Protein AF-A0AA38FP92-F1 (afdb_monomer_lite)

InterPro domains:
  IPR002487 Transcription factor, K-box [PF01486] (30-100)
  IPR002487 Transcription factor, K-box [PS51297] (30-135)

Sequence (146 aa):
MERTIQKYKDIHAQKMHPDGLFTDPRVQNLEYLLDEARKLRHQSDSLANSISQLMGDSLQSLSISDLQNLEMRMGKGLACVRTTKEELLFEQIENLQTRIEGIEGCTTGFQCFSQNDIQNVQKRNLEKSPQCSSSNGVAIQTALQL

Foldseek 3Di:
DVVVVVVVVVVVVVVADPVRDPCDPVNVVVVVVVVVVVVVVVVVVVVVVLVCVLVVHPCPPDDPVRNVVSVVVNVVVVVVVVVVVVVVVVVVVVVVVVVVVVVVVVVVVVVVVVVVVVVVVVVVVVVPDDDPDDDDDDDDDDDDDD

Secondary structure (DSSP, 8-state):
-HHHHHHHHHHHHHTS-TT-----HHHHHHHHHHHHHHHHHHHHHHHHHHHHHHTT-SGGGS-HHHHHHHHHHHHHHHHHHHHHHHHHHHHHHHHHHHHHHHHHHHHHHHHHHHHHHHHHHHHHHHT-------------------

Organism: Taxus chinensis (NCBI:txid29808)

pLDDT: mean 81.19, std 18.5, range [38.0, 98.62]

Radius of gyration: 51.33 Å; chains: 1; bounding box: 128×42×140 Å

Structure (mmCIF, N/CA/C/O backbone):
data_AF-A0AA38FP92-F1
#
_entry.id   AF-A0AA38FP92-F1
#
loop_
_atom_site.group_PDB
_atom_site.id
_atom_site.type_symbol
_atom_site.label_atom_id
_atom_site.label_alt_id
_atom_site.label_comp_id
_atom_site.label_asym_id
_atom_site.label_entity_id
_atom_site.label_seq_id
_atom_site.pdbx_PDB_ins_code
_atom_site.Cartn_x
_atom_site.Cartn_y
_atom_site.Cartn_z
_atom_site.occupancy
_atom_site.B_iso_or_equiv
_atom_site.auth_seq_id
_atom_site.auth_comp_id
_atom_site.auth_asym_id
_atom_site.auth_atom_id
_atom_site.pdbx_PDB_model_num
ATOM 1 N N . MET A 1 1 ? 65.285 16.250 -30.873 1.00 68.12 1 MET A N 1
ATOM 2 C CA . MET A 1 1 ? 64.074 17.092 -30.993 1.00 68.12 1 MET A CA 1
ATOM 3 C C . MET A 1 1 ? 62.941 16.330 -31.686 1.00 68.12 1 MET A C 1
ATOM 5 O O . MET A 1 1 ? 61.866 16.233 -31.112 1.00 68.12 1 MET A O 1
ATOM 9 N N . GLU A 1 2 ? 63.195 15.670 -32.822 1.00 69.81 2 GLU A N 1
ATOM 10 C CA . GLU A 1 2 ? 62.204 14.832 -33.533 1.00 69.81 2 GLU A CA 1
ATOM 11 C C . GLU A 1 2 ? 61.607 13.692 -32.694 1.00 69.81 2 GLU A C 1
ATOM 13 O O . GLU A 1 2 ? 60.397 13.509 -32.704 1.00 69.81 2 GLU A O 1
ATOM 18 N N . ARG A 1 3 ? 62.408 12.985 -31.881 1.00 77.69 3 ARG A N 1
ATOM 19 C CA . ARG A 1 3 ? 61.886 11.948 -30.964 1.00 77.69 3 ARG A CA 1
ATOM 20 C C . ARG A 1 3 ? 60.857 12.481 -29.967 1.00 77.69 3 ARG A C 1
ATOM 22 O O . ARG A 1 3 ? 59.937 11.760 -29.609 1.00 77.69 3 ARG A O 1
ATOM 29 N N . THR A 1 4 ? 61.004 13.724 -29.514 1.00 83.81 4 THR A N 1
ATOM 30 C CA . THR A 1 4 ? 60.076 14.351 -28.562 1.00 83.81 4 THR A CA 1
ATOM 31 C C . THR A 1 4 ? 58.774 14.743 -29.251 1.00 83.81 4 THR A C 1
ATOM 33 O O . THR A 1 4 ? 57.699 14.520 -28.701 1.00 83.81 4 THR A O 1
ATOM 36 N N . ILE A 1 5 ? 58.874 15.259 -30.479 1.00 84.69 5 ILE A N 1
ATOM 37 C CA . ILE A 1 5 ? 57.725 15.574 -31.337 1.00 84.69 5 ILE A CA 1
ATOM 38 C C . ILE A 1 5 ? 56.955 14.293 -31.666 1.00 84.69 5 ILE A C 1
ATOM 40 O O . ILE A 1 5 ? 55.731 14.277 -31.584 1.00 84.69 5 ILE A O 1
ATOM 44 N N . GLN A 1 6 ? 57.668 13.209 -31.967 1.00 82.12 6 GLN A N 1
ATOM 45 C CA . GLN A 1 6 ? 57.059 11.916 -32.246 1.00 82.12 6 GLN A CA 1
ATOM 46 C C . GLN A 1 6 ? 56.349 11.355 -31.013 1.00 82.12 6 GLN A C 1
ATOM 48 O O . GLN A 1 6 ? 55.182 11.002 -31.097 1.00 82.12 6 GLN A O 1
ATOM 53 N N . LYS A 1 7 ? 56.987 11.414 -29.837 1.00 79.62 7 LYS A N 1
ATOM 54 C CA . LYS A 1 7 ? 56.356 11.008 -28.572 1.00 79.62 7 LYS A CA 1
ATOM 55 C C . LYS A 1 7 ? 55.060 11.775 -28.296 1.00 79.62 7 LYS A C 1
ATOM 57 O O . LYS A 1 7 ? 54.081 11.182 -27.861 1.00 79.62 7 LYS A O 1
ATOM 62 N N . TYR A 1 8 ? 55.041 13.082 -28.564 1.00 73.81 8 TYR A N 1
ATOM 63 C CA . TYR A 1 8 ? 53.832 13.899 -28.431 1.00 73.81 8 TYR A CA 1
ATOM 64 C C . TYR A 1 8 ? 52.748 13.509 -29.444 1.00 73.81 8 TYR A C 1
ATOM 66 O O . TYR A 1 8 ? 51.580 13.435 -29.069 1.00 73.81 8 TYR A O 1
ATOM 74 N N . LYS A 1 9 ? 53.122 13.225 -30.698 1.00 78.12 9 LYS A N 1
ATOM 75 C CA . LYS A 1 9 ? 52.196 12.748 -31.738 1.00 78.12 9 LYS A CA 1
ATOM 76 C C . LYS A 1 9 ? 51.592 11.390 -31.388 1.00 78.12 9 LYS A C 1
ATOM 78 O O . LYS A 1 9 ? 50.387 11.222 -31.530 1.00 78.12 9 LYS A O 1
ATOM 83 N N . ASP A 1 10 ? 52.397 10.468 -30.873 1.00 72.88 10 ASP A N 1
ATOM 84 C CA . ASP A 1 10 ? 51.961 9.114 -30.528 1.00 72.88 10 ASP A CA 1
ATOM 85 C C . ASP A 1 10 ? 51.030 9.120 -29.300 1.00 72.88 10 ASP A C 1
ATOM 87 O O . ASP A 1 10 ? 49.995 8.459 -29.302 1.00 72.88 10 ASP A O 1
ATOM 91 N N . ILE A 1 11 ? 51.333 9.940 -28.283 1.00 67.50 11 ILE A N 1
ATOM 92 C CA . ILE A 1 11 ? 50.466 10.134 -27.103 1.00 67.50 11 ILE A CA 1
ATOM 93 C C . ILE A 1 11 ? 49.153 10.834 -27.487 1.00 67.50 11 ILE A C 1
ATOM 95 O O . ILE A 1 11 ? 48.092 10.512 -26.949 1.00 67.50 11 ILE A O 1
ATOM 99 N N . HIS A 1 12 ? 49.204 11.786 -28.422 1.00 61.91 12 HIS A N 1
ATOM 100 C CA . HIS A 1 12 ? 48.010 12.450 -28.946 1.00 61.91 12 HIS A CA 1
ATOM 101 C C . HIS A 1 12 ? 47.144 11.490 -29.774 1.00 61.91 12 HIS A C 1
ATOM 103 O O . HIS A 1 12 ? 45.923 11.497 -29.636 1.00 61.91 12 HIS A O 1
ATOM 109 N N . ALA A 1 13 ? 47.7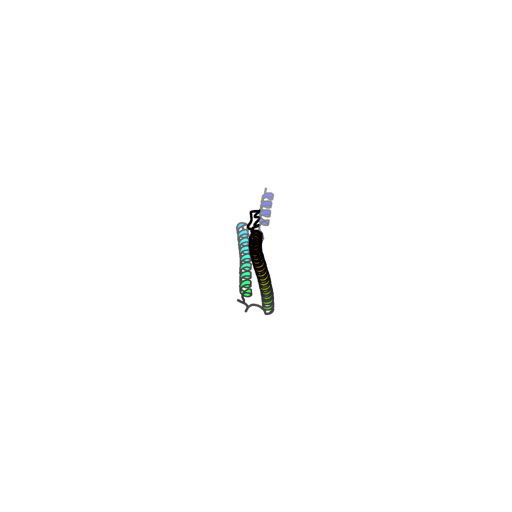61 10.631 -30.588 1.00 60.66 13 ALA A N 1
ATOM 110 C CA . ALA A 1 13 ? 47.070 9.594 -31.350 1.00 60.66 13 ALA A CA 1
ATOM 111 C C . ALA A 1 13 ? 46.449 8.521 -30.438 1.00 60.66 13 ALA A C 1
ATOM 113 O O . ALA A 1 13 ? 45.327 8.103 -30.685 1.00 60.66 13 ALA A O 1
ATOM 114 N N . GLN A 1 14 ? 47.113 8.133 -29.342 1.00 58.06 14 GLN A N 1
ATOM 115 C CA . GLN A 1 14 ? 46.562 7.184 -28.360 1.00 58.06 14 GLN A CA 1
ATOM 116 C C . GLN A 1 14 ? 45.369 7.723 -27.561 1.00 58.06 14 GLN A C 1
ATOM 118 O O . GLN A 1 14 ? 44.564 6.936 -27.072 1.00 58.06 14 GLN A O 1
ATOM 123 N N . LYS A 1 15 ? 45.227 9.048 -27.429 1.00 56.06 15 LYS A N 1
ATOM 124 C CA . LYS A 1 15 ? 44.030 9.679 -26.845 1.00 56.06 15 LYS A CA 1
ATOM 125 C C . LYS A 1 15 ? 42.836 9.732 -27.803 1.00 56.06 15 LYS A C 1
ATOM 127 O O . LYS A 1 15 ? 41.746 10.095 -27.369 1.00 56.06 15 LYS A O 1
ATOM 132 N N . MET A 1 16 ? 43.026 9.389 -29.075 1.00 49.66 16 MET A N 1
ATOM 133 C CA . MET A 1 16 ? 41.953 9.263 -30.054 1.00 49.66 16 MET A CA 1
ATOM 134 C C . MET A 1 16 ? 41.551 7.786 -30.141 1.00 49.66 16 MET A C 1
ATOM 136 O O . MET A 1 16 ? 42.324 6.942 -30.586 1.00 49.66 16 MET A O 1
ATOM 140 N N . HIS A 1 17 ? 40.331 7.465 -29.708 1.00 55.06 17 HIS A N 1
ATOM 141 C CA . HIS A 1 17 ? 39.686 6.204 -30.079 1.00 55.06 17 HIS A CA 1
ATOM 142 C C . HIS A 1 17 ? 39.564 6.113 -31.618 1.00 55.06 17 HIS A C 1
ATOM 144 O O . HIS A 1 17 ? 39.541 7.157 -32.277 1.00 55.06 17 HIS A O 1
ATOM 150 N N . PRO A 1 18 ? 39.479 4.903 -32.209 1.00 54.28 18 PRO A N 1
ATOM 151 C CA . PRO A 1 18 ? 39.590 4.690 -33.659 1.00 54.28 18 PRO A CA 1
ATOM 152 C C . PRO A 1 18 ? 38.555 5.428 -34.530 1.00 54.28 18 PRO A C 1
ATOM 154 O O . PRO A 1 18 ? 38.776 5.529 -35.730 1.00 54.28 18 PRO A O 1
ATOM 157 N N . ASP A 1 19 ? 37.506 6.016 -33.944 1.00 55.88 19 ASP A N 1
ATOM 158 C CA . ASP A 1 19 ? 36.507 6.829 -34.656 1.00 55.88 19 ASP A CA 1
ATOM 159 C C . ASP A 1 19 ? 36.722 8.354 -34.560 1.00 55.88 19 ASP A C 1
ATOM 161 O O . ASP A 1 19 ? 35.880 9.133 -35.001 1.00 55.88 19 ASP A O 1
ATOM 165 N N . GLY A 1 20 ? 37.851 8.825 -34.017 1.00 49.41 20 GLY A N 1
ATOM 166 C CA . GLY A 1 20 ? 38.298 10.216 -34.192 1.00 49.41 20 GLY A CA 1
ATOM 167 C C . GLY A 1 20 ? 37.414 11.312 -33.579 1.00 49.41 20 GLY A C 1
ATOM 168 O O . GLY A 1 20 ? 37.661 12.492 -33.829 1.00 49.41 20 GLY A O 1
ATOM 169 N N . LEU A 1 21 ? 36.418 10.972 -32.760 1.00 54.31 21 LEU A N 1
ATOM 170 C CA . LEU A 1 21 ? 35.609 11.965 -32.062 1.00 54.31 21 LEU A CA 1
ATOM 171 C C . LEU A 1 21 ? 36.177 12.207 -30.662 1.00 54.31 21 LEU A C 1
ATOM 173 O O . LEU A 1 21 ? 36.060 11.376 -29.763 1.00 54.31 21 LEU A O 1
ATOM 177 N N . PHE A 1 22 ? 36.779 13.378 -30.463 1.00 53.00 22 PHE A N 1
ATOM 178 C CA . PHE A 1 22 ? 36.916 13.950 -29.129 1.00 53.00 22 PHE A CA 1
ATOM 179 C C . PHE A 1 22 ? 35.497 14.228 -28.611 1.00 53.00 22 PHE A C 1
ATOM 181 O O . PHE A 1 22 ? 34.896 15.239 -28.973 1.00 53.00 22 PHE A O 1
ATOM 188 N N . THR A 1 23 ? 34.920 13.325 -27.815 1.00 58.00 23 THR A N 1
ATOM 189 C CA . THR A 1 23 ? 33.683 13.632 -27.089 1.00 58.00 23 THR A CA 1
ATOM 190 C C . THR A 1 23 ? 34.027 14.665 -26.029 1.00 58.00 23 THR A C 1
ATOM 192 O O . THR A 1 23 ? 34.668 14.349 -25.026 1.00 58.00 23 THR A O 1
ATOM 195 N N . ASP A 1 24 ? 33.652 15.920 -26.290 1.00 63.72 24 ASP A N 1
ATOM 196 C CA . ASP A 1 24 ? 33.739 17.010 -25.320 1.00 63.72 24 ASP A CA 1
ATOM 197 C C . ASP A 1 24 ? 33.156 16.513 -23.981 1.00 63.72 24 ASP A C 1
ATOM 199 O O . ASP A 1 24 ? 32.008 16.054 -23.958 1.00 63.72 24 ASP A O 1
ATOM 203 N N . PRO A 1 25 ? 33.903 16.588 -22.863 1.00 69.94 25 PRO A N 1
ATOM 204 C CA . PRO A 1 25 ? 33.409 16.209 -21.540 1.00 69.94 25 PRO A CA 1
ATOM 205 C C . PRO A 1 25 ? 32.042 16.821 -21.193 1.00 69.94 25 PRO A C 1
ATOM 207 O O . PRO A 1 25 ? 31.275 16.235 -20.429 1.00 69.94 25 PRO A O 1
ATOM 210 N N . ARG A 1 26 ? 31.705 17.986 -21.767 1.00 71.00 26 ARG A N 1
ATOM 211 C CA . ARG A 1 26 ? 30.389 18.626 -21.624 1.00 71.00 26 ARG A CA 1
ATOM 212 C C . ARG A 1 26 ? 29.278 17.867 -22.350 1.00 71.00 26 ARG A C 1
ATOM 214 O O . ARG A 1 26 ? 28.183 17.768 -21.808 1.00 71.00 26 ARG A O 1
ATOM 221 N N . VAL A 1 27 ? 29.552 17.331 -23.540 1.00 73.12 27 VAL A N 1
ATOM 222 C CA . VAL A 1 27 ? 28.606 16.511 -24.317 1.00 73.12 27 VAL A CA 1
ATOM 223 C C . VAL A 1 27 ? 28.382 15.176 -23.617 1.00 73.12 27 VAL A C 1
ATOM 225 O O . VAL A 1 27 ? 27.239 14.778 -23.435 1.00 73.12 27 VAL A O 1
ATOM 228 N N . GLN A 1 28 ? 29.444 14.546 -23.113 1.00 76.50 28 GLN A N 1
ATOM 229 C CA . GLN A 1 28 ? 29.325 13.284 -22.379 1.00 76.50 28 GLN A CA 1
ATOM 230 C C . GLN A 1 28 ? 28.555 13.444 -21.054 1.00 76.50 28 GLN A C 1
ATOM 232 O O . GLN A 1 28 ? 27.754 12.586 -20.688 1.00 76.50 28 GLN A O 1
ATOM 237 N N . ASN A 1 29 ? 28.736 14.572 -20.355 1.00 85.38 29 ASN A N 1
ATOM 238 C CA . ASN A 1 29 ? 27.935 14.917 -19.176 1.00 85.38 29 ASN A CA 1
ATOM 239 C C . ASN A 1 29 ? 26.462 15.174 -19.549 1.00 85.38 29 ASN A C 1
ATOM 241 O O . ASN A 1 29 ? 25.558 14.673 -18.888 1.00 85.38 29 ASN A O 1
ATOM 245 N N . LEU A 1 30 ? 26.207 15.893 -20.645 1.00 90.81 30 LEU A N 1
ATOM 246 C CA . LEU A 1 30 ? 24.846 16.120 -21.130 1.00 90.81 30 LEU A CA 1
ATOM 247 C C . LEU A 1 30 ? 24.139 14.804 -21.494 1.00 90.81 30 LEU A C 1
ATOM 249 O O . LEU A 1 30 ? 22.999 14.601 -21.087 1.00 90.81 30 LEU A O 1
ATOM 253 N N . GLU A 1 31 ? 24.807 13.898 -22.208 1.00 91.38 31 GLU A N 1
ATOM 254 C CA . GLU A 1 31 ? 24.273 12.572 -22.544 1.00 91.38 31 GLU A CA 1
ATOM 255 C C . GLU A 1 31 ? 23.972 11.740 -21.296 1.00 91.38 31 GLU A C 1
ATOM 257 O O . GLU A 1 31 ? 22.900 11.141 -21.203 1.00 91.38 31 GLU A O 1
ATOM 262 N N . TYR A 1 32 ? 24.873 11.758 -20.310 1.00 93.06 32 TYR A N 1
ATOM 263 C CA . TYR A 1 32 ? 24.655 11.104 -19.022 1.00 93.06 32 TYR A CA 1
ATOM 264 C C . TYR A 1 32 ? 23.420 11.658 -18.297 1.00 93.06 32 TYR A C 1
ATOM 266 O O . TYR A 1 32 ? 22.568 10.891 -17.851 1.00 93.06 32 TYR A O 1
ATOM 274 N N . LEU A 1 33 ? 23.284 12.984 -18.213 1.00 95.38 33 LEU A N 1
ATOM 275 C CA . LEU A 1 33 ? 22.134 13.623 -17.567 1.00 95.38 33 LEU A CA 1
ATOM 276 C C . LEU A 1 33 ? 20.821 13.330 -18.302 1.00 95.38 3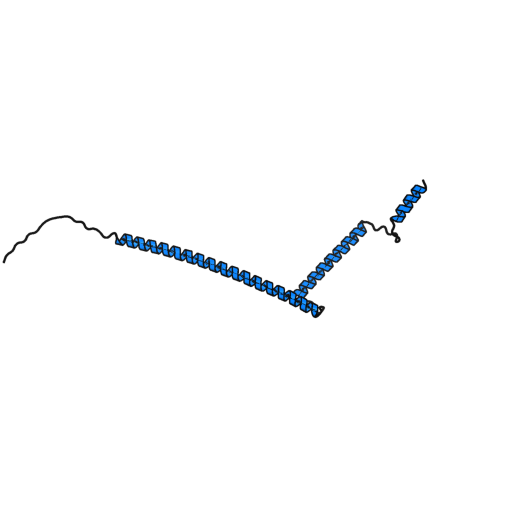3 LEU A C 1
ATOM 278 O O . LEU A 1 33 ? 19.787 13.151 -17.661 1.00 95.38 33 LEU A O 1
ATOM 282 N N . LEU A 1 34 ? 20.849 13.260 -19.635 1.00 96.88 34 LEU A N 1
ATOM 283 C CA . LEU A 1 34 ? 19.683 12.883 -20.434 1.00 96.88 34 LEU A CA 1
ATOM 284 C C . LEU A 1 34 ? 19.285 11.422 -20.212 1.00 96.88 34 LEU A C 1
ATOM 286 O O . LEU A 1 34 ? 18.092 11.125 -20.122 1.00 96.88 34 LEU A O 1
ATOM 290 N N . ASP A 1 35 ? 20.254 10.513 -20.113 1.00 96.50 35 ASP A N 1
ATOM 291 C CA . ASP A 1 35 ? 19.985 9.112 -19.795 1.00 96.50 35 ASP A CA 1
ATOM 292 C C . ASP A 1 35 ? 19.408 8.956 -18.383 1.00 96.50 35 ASP A C 1
ATOM 294 O O . ASP A 1 35 ? 18.417 8.254 -18.186 1.00 96.50 35 ASP A O 1
ATOM 298 N N . GLU A 1 36 ? 19.955 9.686 -17.413 1.00 97.25 36 GLU A N 1
ATOM 299 C CA . GLU A 1 36 ? 19.440 9.694 -16.047 1.00 97.25 36 GLU A CA 1
ATOM 300 C C . GLU A 1 36 ? 18.011 10.249 -15.980 1.00 97.25 36 GLU A C 1
ATOM 302 O O . GLU A 1 36 ? 17.123 9.639 -15.379 1.00 97.25 36 GLU A O 1
ATOM 307 N N . ALA A 1 37 ? 17.736 11.345 -16.691 1.00 97.12 37 ALA A N 1
ATOM 308 C CA . ALA A 1 37 ? 16.384 11.880 -16.820 1.00 97.12 37 ALA A CA 1
ATOM 309 C C . ALA A 1 37 ? 15.423 10.864 -17.464 1.00 97.12 37 ALA A C 1
ATOM 311 O O . ALA A 1 37 ? 14.275 10.733 -17.030 1.00 97.12 37 ALA A O 1
ATOM 312 N N . ARG A 1 38 ? 15.885 10.105 -18.468 1.00 97.94 38 ARG A N 1
ATOM 313 C CA . ARG A 1 38 ? 15.093 9.051 -19.116 1.00 97.94 38 ARG A CA 1
ATOM 314 C C . ARG A 1 38 ? 14.782 7.906 -18.151 1.00 97.94 38 ARG A C 1
ATOM 316 O O . ARG A 1 38 ? 13.639 7.452 -18.112 1.00 97.94 38 ARG A O 1
ATOM 323 N N . LYS A 1 39 ? 15.751 7.467 -17.342 1.00 98.12 39 LYS A N 1
ATOM 324 C CA . LYS A 1 39 ? 15.535 6.436 -16.309 1.00 98.12 39 LYS A CA 1
ATOM 325 C C . LYS A 1 39 ? 14.491 6.875 -15.292 1.00 98.12 39 LYS A C 1
ATOM 327 O O . LYS A 1 39 ? 13.538 6.135 -15.047 1.00 98.12 39 LYS A O 1
ATOM 332 N N . LEU A 1 40 ? 14.629 8.088 -14.757 1.00 98.19 40 LEU A N 1
ATOM 333 C CA . LEU A 1 40 ? 13.658 8.655 -13.819 1.00 98.19 40 LEU A CA 1
ATOM 334 C C . LEU A 1 40 ? 12.267 8.754 -14.453 1.00 98.19 40 LEU A C 1
ATOM 336 O O . LEU A 1 40 ? 11.266 8.434 -13.810 1.00 98.19 40 LEU A O 1
ATOM 340 N N . ARG A 1 41 ? 12.190 9.132 -15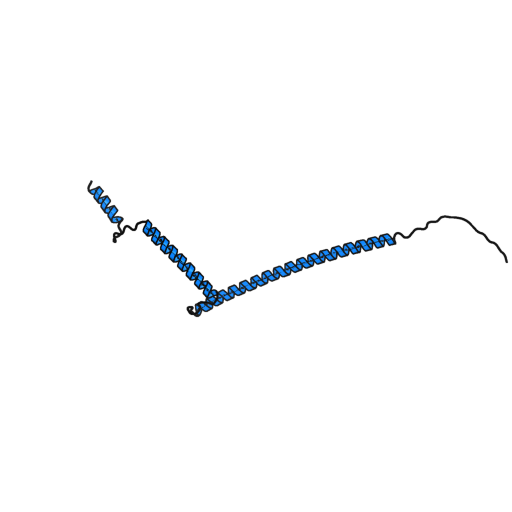.735 1.00 98.19 41 ARG A N 1
ATOM 341 C CA . ARG A 1 41 ? 10.914 9.185 -16.450 1.00 98.19 41 ARG A CA 1
ATOM 342 C C . ARG A 1 41 ? 10.270 7.808 -16.582 1.00 98.19 41 ARG A C 1
ATOM 344 O O . ARG A 1 41 ? 9.091 7.671 -16.273 1.00 98.19 41 ARG A O 1
ATOM 351 N N . HIS A 1 42 ? 11.035 6.787 -16.955 1.00 98.12 42 HIS A N 1
ATOM 352 C CA . HIS A 1 42 ? 10.525 5.418 -17.017 1.00 98.12 42 HIS A CA 1
ATOM 353 C C . HIS A 1 42 ? 10.041 4.907 -15.656 1.00 98.12 42 HIS A C 1
ATOM 355 O O . HIS A 1 42 ? 8.997 4.260 -15.589 1.00 98.12 42 HIS A O 1
ATOM 361 N N . GLN A 1 43 ? 10.748 5.224 -14.568 1.00 98.25 43 GLN A N 1
ATOM 362 C CA . GLN A 1 43 ? 10.299 4.887 -13.213 1.00 98.25 43 GLN A CA 1
ATOM 363 C C . GLN A 1 43 ? 8.983 5.589 -12.860 1.00 98.25 43 GLN A C 1
ATOM 365 O O . GLN A 1 43 ? 8.075 4.954 -12.326 1.00 98.25 43 GLN A O 1
ATOM 370 N N . SER A 1 44 ? 8.861 6.875 -13.203 1.00 98.00 44 SER A N 1
ATOM 371 C CA . SER A 1 44 ? 7.636 7.657 -13.012 1.00 98.00 44 SER A CA 1
ATOM 372 C C . SER A 1 44 ? 6.454 7.045 -13.764 1.00 98.00 44 SER A C 1
ATOM 374 O O . SER A 1 44 ? 5.392 6.832 -13.179 1.00 98.00 44 SER A O 1
ATOM 376 N N . ASP A 1 45 ? 6.639 6.730 -15.045 1.00 97.88 45 ASP A N 1
ATOM 377 C CA . ASP A 1 45 ? 5.585 6.155 -15.881 1.00 97.88 45 ASP A CA 1
ATOM 378 C C . ASP A 1 45 ? 5.204 4.746 -15.385 1.00 97.88 45 ASP A C 1
ATOM 380 O O . ASP A 1 45 ? 4.024 4.407 -15.297 1.00 97.88 45 ASP A O 1
ATOM 384 N N . SER A 1 46 ? 6.186 3.941 -14.964 1.00 96.38 46 SER A N 1
ATOM 385 C CA . SER A 1 46 ? 5.938 2.628 -14.357 1.00 96.38 46 SER A CA 1
ATOM 386 C C . SER A 1 46 ? 5.139 2.730 -13.057 1.00 96.38 46 SER A C 1
ATOM 388 O O . SER A 1 46 ? 4.256 1.904 -12.817 1.00 96.38 46 SER A O 1
ATOM 390 N N . LEU A 1 47 ? 5.440 3.717 -12.208 1.00 96.94 47 LEU A N 1
ATOM 391 C CA . LEU A 1 47 ? 4.714 3.928 -10.959 1.00 96.94 47 LEU A CA 1
ATOM 392 C C . LEU A 1 47 ? 3.277 4.385 -11.230 1.00 96.94 47 LEU A C 1
ATOM 394 O O . LEU A 1 47 ? 2.349 3.833 -10.641 1.00 96.94 47 LEU A O 1
ATOM 398 N N . ALA A 1 48 ? 3.084 5.331 -12.151 1.00 96.75 48 ALA A N 1
ATOM 399 C CA . ALA A 1 48 ? 1.758 5.794 -12.557 1.00 96.75 48 ALA A CA 1
ATOM 400 C C . ALA A 1 48 ? 0.900 4.641 -13.102 1.00 96.75 48 ALA A C 1
ATOM 402 O O . ALA A 1 48 ? -0.235 4.457 -12.662 1.00 96.75 48 ALA A O 1
ATOM 403 N N . ASN A 1 49 ? 1.473 3.799 -13.967 1.00 95.56 49 ASN A N 1
ATOM 404 C CA . ASN A 1 49 ? 0.798 2.606 -14.478 1.00 95.56 49 ASN A CA 1
ATOM 405 C C . ASN A 1 49 ? 0.424 1.632 -13.354 1.00 95.56 49 ASN A C 1
ATOM 407 O O . ASN A 1 49 ? -0.692 1.114 -13.337 1.00 95.56 49 ASN A O 1
ATOM 411 N N . SER A 1 50 ? 1.321 1.412 -12.385 1.00 94.88 50 SER A N 1
ATOM 412 C CA . SER A 1 50 ? 1.012 0.564 -11.231 1.00 94.88 50 SER A CA 1
ATOM 413 C C . SER A 1 50 ? -0.124 1.138 -10.384 1.00 94.88 50 SER A C 1
ATOM 415 O O . SER A 1 50 ? -0.907 0.357 -9.850 1.00 94.88 50 SER A O 1
ATOM 417 N N . ILE A 1 51 ? -0.213 2.462 -10.227 1.00 95.50 51 ILE A N 1
ATOM 418 C CA . ILE A 1 51 ? -1.304 3.106 -9.484 1.00 95.50 51 ILE A CA 1
ATOM 419 C C . ILE A 1 51 ? -2.628 2.900 -10.222 1.00 95.50 51 ILE A C 1
ATOM 421 O O . ILE A 1 51 ? -3.580 2.436 -9.605 1.00 95.50 51 ILE A O 1
ATOM 425 N N . SER A 1 52 ? -2.681 3.154 -11.533 1.00 96.19 52 SER A N 1
ATOM 426 C CA . SER A 1 52 ? -3.875 2.890 -12.351 1.00 96.19 52 SER A CA 1
ATOM 427 C C . SER A 1 52 ? -4.335 1.437 -12.245 1.00 96.19 52 SER A C 1
ATOM 429 O O . SER A 1 52 ? -5.505 1.185 -11.977 1.00 96.19 52 SER A O 1
ATOM 431 N N . GLN A 1 53 ? -3.412 0.478 -12.344 1.00 96.06 53 GLN A N 1
ATOM 432 C CA . GLN A 1 53 ? -3.738 -0.942 -12.186 1.00 96.06 53 GLN A CA 1
ATOM 433 C C . GLN A 1 53 ? -4.267 -1.263 -10.784 1.00 96.06 53 GLN A C 1
ATOM 435 O O . GLN A 1 53 ? -5.273 -1.955 -10.658 1.00 96.06 53 GLN A O 1
ATOM 440 N N . LEU A 1 54 ? -3.652 -0.726 -9.723 1.00 95.31 54 LEU A N 1
ATOM 441 C CA . LEU A 1 54 ? -4.154 -0.877 -8.348 1.00 95.31 54 LEU A CA 1
ATOM 442 C C . LEU A 1 54 ? -5.530 -0.224 -8.136 1.00 95.31 54 LEU A C 1
ATOM 444 O O . LEU A 1 54 ? -6.254 -0.630 -7.231 1.00 95.31 54 LEU A O 1
ATOM 448 N N . MET A 1 55 ? -5.897 0.768 -8.950 1.00 95.38 55 MET A N 1
ATOM 449 C CA . MET A 1 55 ? -7.238 1.365 -8.967 1.00 95.38 55 MET A CA 1
ATOM 450 C C . 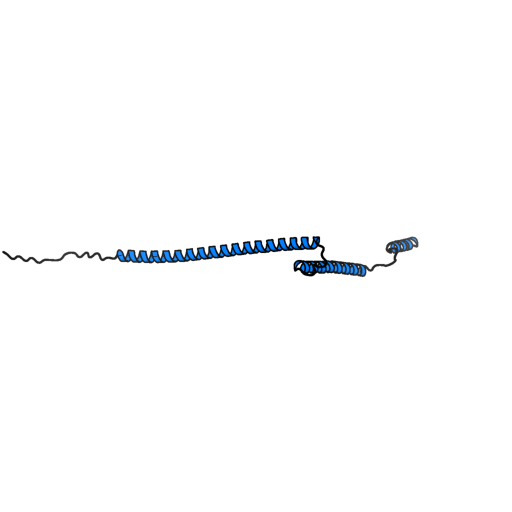MET A 1 55 ? -8.238 0.581 -9.832 1.00 95.38 55 MET A C 1
ATOM 452 O O . MET A 1 55 ? -9.427 0.885 -9.802 1.00 95.38 55 MET A O 1
ATOM 456 N N . GLY A 1 56 ? -7.787 -0.450 -10.551 1.00 94.50 56 GLY A N 1
ATOM 457 C CA . GLY A 1 56 ? -8.621 -1.274 -11.426 1.00 94.50 56 GLY A CA 1
ATOM 458 C C . GLY A 1 56 ? -8.683 -0.807 -12.883 1.00 94.50 56 GLY A C 1
ATOM 459 O O . GLY A 1 56 ? -9.461 -1.356 -13.662 1.00 94.50 56 GLY A O 1
ATOM 460 N N . ASP A 1 57 ? -7.857 0.163 -13.274 1.00 94.81 57 ASP A N 1
ATOM 461 C CA . ASP A 1 57 ? -7.777 0.676 -14.642 1.00 94.81 57 ASP A CA 1
ATOM 462 C C . ASP A 1 57 ? -6.704 -0.053 -15.469 1.00 94.81 57 ASP A C 1
ATOM 464 O O . ASP A 1 57 ? -5.769 -0.655 -14.939 1.00 94.81 57 ASP A O 1
ATOM 468 N N . SER A 1 58 ? -6.802 0.030 -16.802 1.00 92.56 58 SER A N 1
ATOM 469 C CA . SER A 1 58 ? -5.780 -0.471 -17.744 1.00 92.56 58 SER A CA 1
ATOM 470 C C . SER A 1 58 ? -5.374 -1.944 -17.542 1.00 92.56 58 SER A C 1
ATOM 472 O O . SER A 1 58 ? -4.231 -2.329 -17.778 1.00 92.56 58 SER A O 1
ATOM 474 N N . LEU A 1 59 ? -6.321 -2.791 -17.128 1.00 94.81 59 LEU A N 1
ATOM 475 C CA . LEU A 1 59 ? -6.075 -4.207 -16.818 1.00 94.81 59 LEU A CA 1
ATOM 476 C C . LEU A 1 59 ? -6.004 -5.117 -18.053 1.00 94.81 59 LEU A C 1
ATOM 478 O O . LEU A 1 59 ? -5.511 -6.237 -17.969 1.00 94.81 59 LEU A O 1
ATOM 482 N N . GLN A 1 60 ? -6.488 -4.647 -19.206 1.00 94.56 60 GLN A N 1
ATOM 483 C CA . GLN A 1 60 ? -6.633 -5.455 -20.425 1.00 94.56 60 GLN A CA 1
ATOM 484 C C . GLN A 1 60 ? -5.302 -5.988 -20.976 1.00 94.56 60 GLN A C 1
ATOM 486 O O . GLN A 1 60 ? -5.292 -7.000 -21.669 1.00 94.56 60 GLN A O 1
ATOM 491 N N . SER A 1 61 ? -4.187 -5.313 -20.688 1.00 92.38 61 SER A N 1
ATOM 492 C CA . SER A 1 61 ? -2.851 -5.708 -21.148 1.00 92.38 61 SER A CA 1
ATOM 493 C C . SER A 1 61 ? -2.127 -6.671 -20.201 1.00 92.38 61 SER A C 1
ATOM 495 O O . SER A 1 61 ? -1.003 -7.067 -20.499 1.00 92.38 61 SER A O 1
ATOM 497 N N . LEU A 1 62 ? -2.715 -7.003 -19.047 1.00 94.81 62 LEU A N 1
ATOM 498 C CA . LEU A 1 62 ? -2.101 -7.875 -18.046 1.00 94.81 62 LEU A CA 1
ATOM 499 C C . LEU A 1 62 ? -2.413 -9.349 -18.319 1.00 94.81 62 LEU A C 1
ATOM 501 O O . LEU A 1 62 ? -3.508 -9.702 -18.759 1.00 94.81 62 LEU A O 1
ATOM 505 N N . SER A 1 63 ? -1.453 -10.226 -18.022 1.00 97.12 63 SER A N 1
ATOM 506 C CA . SER A 1 63 ? -1.695 -11.669 -18.052 1.00 97.12 63 SER A CA 1
ATOM 507 C C . SER A 1 63 ? -2.540 -12.113 -16.852 1.00 97.12 63 SER A C 1
ATOM 509 O O . SER A 1 63 ? -2.649 -11.407 -15.849 1.00 97.12 63 SER A O 1
ATOM 511 N N . ILE A 1 64 ? -3.105 -13.322 -16.912 1.00 96.88 64 ILE A N 1
ATOM 512 C CA . ILE A 1 64 ? -3.873 -13.901 -15.794 1.00 96.88 64 ILE A CA 1
ATOM 513 C C . ILE A 1 64 ? -3.020 -13.966 -14.517 1.00 96.88 64 ILE A C 1
ATOM 515 O O . ILE A 1 64 ? -3.500 -13.630 -13.438 1.00 96.88 64 ILE A O 1
ATOM 519 N N . SER A 1 65 ? -1.747 -14.343 -14.638 1.00 97.62 65 SER A N 1
ATOM 520 C CA . SER A 1 65 ? -0.816 -14.403 -13.508 1.00 97.62 65 SER A CA 1
ATOM 521 C C . SER A 1 65 ? -0.572 -13.023 -12.893 1.00 97.62 65 SER A C 1
ATOM 523 O O . SER A 1 65 ? -0.518 -12.884 -11.671 1.00 97.62 65 SER A O 1
ATOM 525 N N . ASP A 1 66 ? -0.452 -11.986 -13.723 1.00 96.19 66 ASP A N 1
ATOM 526 C CA . ASP A 1 66 ? -0.261 -10.613 -13.246 1.00 96.19 66 ASP A CA 1
ATOM 527 C C . ASP A 1 66 ? -1.516 -10.085 -12.546 1.00 96.19 66 ASP A C 1
ATOM 529 O O . ASP A 1 66 ? -1.410 -9.447 -11.499 1.00 96.19 66 ASP A O 1
ATOM 533 N N . LEU A 1 67 ? -2.703 -10.414 -13.067 1.00 97.25 67 LEU A N 1
ATOM 534 C CA . LEU A 1 67 ? -3.983 -10.087 -12.436 1.00 97.25 67 LEU A CA 1
ATOM 535 C C . LEU A 1 67 ? -4.140 -10.772 -11.073 1.00 97.25 67 LEU A C 1
ATOM 537 O O . LEU A 1 67 ? -4.523 -10.115 -10.110 1.00 97.25 67 LEU A O 1
ATOM 541 N N . GLN A 1 68 ? -3.776 -12.051 -10.956 1.00 97.69 68 GLN A N 1
ATOM 542 C CA . GLN A 1 68 ? -3.792 -12.766 -9.673 1.00 97.69 68 GLN A CA 1
ATOM 543 C C . GLN A 1 68 ? -2.825 -12.146 -8.657 1.00 97.69 68 GLN A C 1
ATOM 545 O O . GLN A 1 68 ? -3.155 -11.987 -7.480 1.00 97.69 68 GLN A O 1
ATOM 550 N N . ASN A 1 69 ? -1.629 -11.753 -9.101 1.00 96.75 69 ASN A N 1
ATOM 551 C CA . ASN A 1 69 ? -0.671 -11.058 -8.244 1.00 96.75 69 ASN A CA 1
ATOM 552 C C . ASN A 1 69 ? -1.193 -9.686 -7.795 1.00 96.75 69 ASN A C 1
ATOM 554 O O . ASN A 1 69 ? -1.014 -9.309 -6.632 1.00 96.75 69 ASN A O 1
ATOM 558 N N . LEU A 1 70 ? -1.836 -8.943 -8.697 1.00 97.00 70 LEU A N 1
ATOM 559 C CA . LEU A 1 70 ? -2.459 -7.657 -8.401 1.00 97.00 70 LEU A CA 1
ATOM 560 C C . LEU A 1 70 ? -3.593 -7.811 -7.379 1.00 97.00 70 LEU A C 1
ATOM 562 O O . LEU A 1 70 ? -3.592 -7.114 -6.363 1.00 97.00 70 LEU A O 1
ATOM 566 N N . GLU A 1 71 ? -4.488 -8.775 -7.590 1.00 97.06 71 GLU A N 1
ATOM 567 C CA . GLU A 1 71 ? -5.579 -9.110 -6.673 1.00 97.06 71 GLU A CA 1
ATOM 568 C C . GLU A 1 71 ? -5.047 -9.499 -5.289 1.00 97.06 71 GLU A C 1
ATOM 570 O O . GLU A 1 71 ? -5.500 -8.964 -4.278 1.00 97.06 71 GLU A O 1
ATOM 575 N N . MET A 1 72 ? -4.019 -10.352 -5.219 1.00 97.88 72 MET A N 1
ATOM 576 C CA . MET A 1 72 ? -3.389 -10.725 -3.950 1.00 97.88 72 MET A CA 1
ATOM 577 C C . MET A 1 72 ? -2.818 -9.503 -3.215 1.00 97.88 72 MET A C 1
ATOM 579 O O . MET A 1 72 ? -2.963 -9.388 -1.994 1.00 97.88 72 MET A O 1
ATOM 583 N N . ARG A 1 73 ? -2.148 -8.589 -3.930 1.00 96.50 73 ARG A N 1
ATOM 584 C CA . ARG A 1 73 ? -1.590 -7.361 -3.340 1.00 96.50 73 ARG A CA 1
ATOM 585 C C . ARG A 1 73 ? -2.696 -6.452 -2.807 1.00 96.50 73 ARG A C 1
ATOM 587 O O . ARG A 1 73 ? -2.593 -5.993 -1.669 1.00 96.50 73 ARG A O 1
ATOM 594 N N . MET A 1 74 ? -3.752 -6.234 -3.589 1.00 97.00 74 MET A N 1
ATOM 595 C CA . MET A 1 74 ? -4.907 -5.432 -3.173 1.00 97.00 74 MET A CA 1
ATOM 596 C C . MET A 1 74 ? -5.641 -6.063 -1.991 1.00 97.00 74 MET A C 1
ATOM 598 O O . MET A 1 74 ? -5.946 -5.368 -1.026 1.00 97.00 74 MET A O 1
ATOM 602 N N . GLY A 1 75 ? -5.865 -7.377 -2.019 1.00 97.38 75 GLY A N 1
ATOM 603 C CA . GLY A 1 75 ? -6.511 -8.115 -0.936 1.00 97.38 75 GLY A CA 1
ATOM 604 C C . GLY A 1 75 ? -5.744 -8.004 0.381 1.00 97.38 75 GLY A C 1
ATOM 605 O O . GLY A 1 75 ? -6.340 -7.703 1.415 1.00 97.38 75 GLY A O 1
ATOM 606 N N . LYS A 1 76 ? -4.412 -8.151 0.347 1.00 97.44 76 LYS A N 1
ATOM 607 C CA . LYS A 1 76 ? -3.552 -7.943 1.527 1.00 97.44 76 LYS A CA 1
ATOM 608 C C . LYS A 1 76 ? -3.607 -6.502 2.037 1.00 97.44 76 LYS A C 1
ATOM 610 O O . LYS A 1 76 ? -3.738 -6.292 3.240 1.00 97.44 76 LYS A O 1
ATOM 615 N N . GLY A 1 77 ? -3.532 -5.519 1.137 1.00 96.81 77 GLY A N 1
ATOM 616 C CA . GLY A 1 77 ? -3.639 -4.103 1.501 1.00 96.81 77 GLY A CA 1
ATOM 617 C C . GLY A 1 77 ? -4.985 -3.772 2.146 1.00 96.81 77 GLY A C 1
ATOM 618 O O . GLY A 1 77 ? -5.029 -3.135 3.195 1.00 96.81 77 GLY A O 1
ATOM 619 N N . LEU A 1 78 ? -6.080 -4.273 1.573 1.00 97.81 78 LEU A N 1
ATOM 620 C CA . LEU A 1 78 ? -7.431 -4.089 2.096 1.00 97.81 78 LEU A CA 1
ATOM 621 C C . LEU A 1 78 ? -7.607 -4.732 3.474 1.00 97.81 78 LEU A C 1
ATOM 623 O O . LEU A 1 78 ? -8.2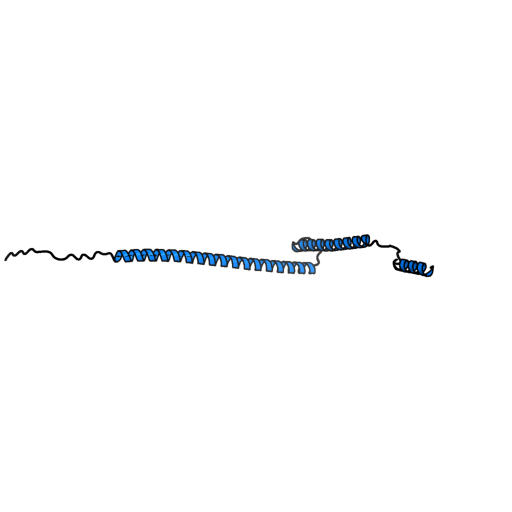02 -4.114 4.355 1.00 97.81 78 LEU A O 1
ATOM 627 N N . ALA A 1 79 ? -7.096 -5.951 3.664 1.00 98.50 79 ALA A N 1
ATOM 628 C CA . ALA A 1 79 ? -7.128 -6.625 4.958 1.00 98.50 79 ALA A CA 1
ATOM 629 C C . ALA A 1 79 ? -6.389 -5.802 6.023 1.00 98.50 79 ALA A C 1
ATOM 631 O O . ALA A 1 79 ? -6.962 -5.526 7.070 1.00 98.50 79 ALA A O 1
ATOM 632 N N . CYS A 1 80 ? -5.182 -5.320 5.710 1.00 98.31 80 CYS A N 1
ATOM 633 C CA . CYS A 1 80 ? -4.406 -4.455 6.600 1.00 98.31 80 CYS A CA 1
ATOM 634 C C . CYS A 1 80 ? -5.174 -3.175 6.976 1.00 98.31 80 CYS A C 1
ATOM 636 O O . CYS A 1 80 ? -5.337 -2.880 8.155 1.00 98.31 80 CYS A O 1
ATOM 638 N N . VAL A 1 81 ? -5.739 -2.461 5.991 1.00 98.44 81 VAL A N 1
ATOM 639 C CA . VAL A 1 81 ? -6.540 -1.245 6.238 1.00 98.44 81 VAL A CA 1
ATOM 640 C C . VAL A 1 81 ? -7.742 -1.528 7.141 1.00 98.44 81 VAL A C 1
ATOM 642 O O . VAL A 1 81 ? -8.051 -0.722 8.019 1.00 98.44 81 VAL A O 1
ATOM 645 N N . ARG A 1 82 ? -8.430 -2.659 6.941 1.00 98.56 82 ARG A N 1
ATOM 646 C CA . ARG A 1 82 ? -9.553 -3.061 7.799 1.00 98.56 82 ARG A CA 1
ATOM 647 C C . ARG A 1 82 ? -9.093 -3.317 9.227 1.00 98.56 82 ARG A C 1
ATOM 649 O O . ARG A 1 82 ? -9.677 -2.733 10.130 1.00 98.56 82 ARG A O 1
ATOM 656 N N . THR A 1 83 ? -8.032 -4.098 9.409 1.00 98.62 83 THR A N 1
ATOM 657 C CA . THR A 1 83 ? -7.470 -4.390 10.732 1.00 98.62 83 THR A CA 1
ATOM 658 C C . THR A 1 83 ? -7.050 -3.112 11.455 1.00 98.62 83 THR A C 1
ATOM 660 O O . THR A 1 83 ? -7.500 -2.880 12.569 1.00 98.62 83 THR A O 1
ATOM 663 N N . THR A 1 84 ? -6.302 -2.215 10.806 1.00 98.56 84 THR A N 1
ATOM 664 C CA . THR A 1 84 ? -5.908 -0.935 11.421 1.00 98.56 84 THR A CA 1
ATOM 665 C C . THR A 1 84 ? -7.118 -0.070 11.775 1.00 98.56 84 THR A C 1
ATOM 667 O O . THR A 1 84 ? -7.146 0.571 12.822 1.00 98.56 84 THR A O 1
ATOM 670 N N . LYS A 1 85 ? -8.150 -0.043 10.921 1.00 98.62 85 LYS A N 1
ATOM 671 C CA . LYS A 1 85 ? -9.390 0.676 11.230 1.00 98.62 85 LYS A CA 1
ATOM 672 C C . LYS A 1 85 ? -10.089 0.080 12.453 1.00 98.62 85 LYS A C 1
ATOM 674 O O . LYS A 1 85 ? -10.590 0.837 13.277 1.00 98.62 85 LYS A O 1
ATOM 679 N N . GLU A 1 86 ? -10.165 -1.243 12.544 1.00 98.56 86 GLU A N 1
ATOM 680 C CA . GLU A 1 86 ? -10.761 -1.940 13.685 1.00 98.56 86 GLU A CA 1
ATOM 681 C C . GLU A 1 86 ? -9.994 -1.628 14.973 1.00 98.56 86 GLU A C 1
ATOM 683 O O . GLU A 1 86 ? -10.610 -1.186 15.938 1.00 98.56 86 GLU A O 1
ATOM 688 N N . GLU A 1 87 ? -8.665 -1.744 14.961 1.00 98.50 87 GLU A N 1
ATOM 689 C CA . GLU A 1 87 ? -7.792 -1.406 16.094 1.00 98.50 87 GLU A CA 1
ATOM 690 C C . GLU A 1 87 ? -8.015 0.034 16.587 1.00 98.50 87 GLU A C 1
ATOM 692 O O . GLU A 1 87 ? -8.270 0.249 17.771 1.00 98.50 87 GLU A O 1
ATOM 697 N N . LEU A 1 88 ? -8.023 1.016 15.677 1.00 98.31 88 LEU A N 1
ATOM 698 C CA . LEU A 1 88 ? -8.259 2.425 16.022 1.00 98.31 88 LEU A CA 1
ATOM 699 C C . LEU A 1 88 ? -9.665 2.688 16.573 1.00 98.31 88 LEU A C 1
ATOM 701 O O . LEU A 1 88 ? -9.858 3.596 17.384 1.00 98.31 88 LEU A O 1
ATOM 705 N N . LEU A 1 89 ? -10.670 1.949 16.101 1.00 98.44 89 LEU A N 1
ATOM 706 C CA . LEU A 1 89 ? -12.030 2.064 16.624 1.00 98.44 89 LEU A CA 1
ATOM 707 C C . LEU A 1 89 ? -12.130 1.463 18.026 1.00 98.44 89 LEU A C 1
ATOM 709 O O . LEU A 1 89 ? -12.781 2.061 18.880 1.00 98.44 89 LEU A O 1
ATOM 713 N N . PHE A 1 90 ? -11.474 0.328 18.276 1.00 98.50 90 PHE A N 1
ATOM 714 C CA . PHE A 1 90 ? -11.417 -0.264 19.611 1.00 98.50 90 PHE A CA 1
ATOM 715 C C . PHE A 1 90 ? -10.738 0.673 20.612 1.00 98.50 90 PHE A C 1
ATOM 717 O O . PHE A 1 90 ? -11.311 0.923 21.671 1.00 98.50 90 PHE A O 1
ATOM 724 N N . GLU A 1 91 ? -9.604 1.275 20.245 1.00 98.31 91 GLU A N 1
ATOM 725 C CA . GLU A 1 91 ? -8.910 2.261 21.087 1.00 98.31 91 GLU A CA 1
ATOM 726 C C . GLU A 1 91 ? -9.806 3.468 21.420 1.00 98.31 91 GLU A C 1
ATOM 728 O O . GLU A 1 91 ? -9.871 3.919 22.565 1.00 98.31 91 GLU A O 1
ATOM 733 N N . GLN A 1 92 ? -10.553 3.985 20.439 1.00 98.31 92 GLN A N 1
ATOM 734 C CA . GLN A 1 92 ? -11.480 5.099 20.667 1.00 98.31 92 GLN A CA 1
ATOM 735 C C . GLN A 1 92 ? -12.642 4.721 21.587 1.00 98.31 92 GLN A C 1
ATOM 737 O O . GLN A 1 92 ? -13.032 5.525 22.437 1.00 98.31 92 GLN A O 1
ATOM 742 N N . ILE A 1 93 ? -13.205 3.523 21.420 1.00 98.25 93 ILE A N 1
ATOM 743 C CA . ILE A 1 93 ? -14.280 3.025 22.283 1.00 98.25 93 ILE A CA 1
ATOM 744 C C . ILE A 1 93 ? -13.777 2.907 23.721 1.00 98.25 93 ILE A C 1
ATOM 746 O O . ILE A 1 93 ? -14.432 3.425 24.625 1.00 98.25 93 ILE A O 1
ATOM 750 N N . GLU A 1 94 ? -12.609 2.299 23.922 1.00 97.94 94 GLU A N 1
ATOM 751 C CA . GLU A 1 94 ? -11.991 2.153 25.240 1.00 97.94 94 GLU A CA 1
ATOM 752 C C . GLU A 1 94 ? -11.730 3.524 25.882 1.00 97.94 94 GLU A C 1
ATOM 754 O O . GLU A 1 94 ? -12.154 3.773 27.011 1.00 97.94 94 GLU A O 1
ATOM 759 N N . ASN A 1 95 ? -11.150 4.470 25.134 1.00 97.75 95 ASN A N 1
ATOM 760 C CA . ASN A 1 95 ? -10.914 5.827 25.628 1.00 97.75 95 ASN A CA 1
ATOM 761 C C . ASN A 1 95 ? -12.208 6.521 26.082 1.00 97.75 95 ASN A C 1
ATOM 763 O O . ASN A 1 95 ? -12.243 7.166 27.135 1.00 97.75 95 ASN A O 1
ATOM 767 N N . LEU A 1 96 ? -13.278 6.405 25.291 1.00 97.38 96 LEU A N 1
ATOM 768 C CA . LEU A 1 96 ? -14.569 6.996 25.633 1.00 97.38 96 LEU A CA 1
ATOM 769 C C . LEU A 1 96 ? -15.195 6.320 26.857 1.00 97.38 96 LEU A C 1
ATOM 771 O O . LEU A 1 96 ? -15.732 7.029 27.708 1.00 97.38 96 LEU A O 1
ATOM 775 N N . GLN A 1 97 ? -15.085 4.997 26.985 1.00 96.38 97 GLN A N 1
ATOM 776 C CA . GLN A 1 97 ? -15.555 4.255 28.158 1.00 96.38 97 GLN A CA 1
ATOM 777 C C . GLN A 1 97 ? -14.819 4.692 29.429 1.00 96.38 97 GLN A C 1
ATOM 779 O O . GLN A 1 97 ? -15.474 5.093 30.389 1.00 96.38 97 GLN A O 1
ATOM 784 N N . THR A 1 98 ? -13.484 4.762 29.411 1.00 95.12 98 THR A N 1
ATOM 785 C CA . THR A 1 98 ? -12.694 5.246 30.559 1.00 95.12 98 THR A CA 1
ATOM 786 C C . THR A 1 98 ? -13.074 6.674 30.963 1.00 95.12 98 THR A C 1
ATOM 788 O O . THR A 1 98 ? -13.118 7.015 32.146 1.00 95.12 98 THR A O 1
ATOM 791 N N . ARG A 1 99 ? -13.375 7.543 29.991 1.00 94.19 99 ARG A N 1
ATOM 792 C CA . ARG A 1 99 ? -13.829 8.913 30.277 1.00 94.19 99 ARG A CA 1
ATOM 793 C C . ARG A 1 99 ? -15.211 8.940 30.924 1.00 94.19 99 ARG A C 1
ATOM 795 O O . ARG A 1 99 ? -15.414 9.739 31.836 1.00 94.19 99 ARG A O 1
ATOM 802 N N . ILE A 1 100 ? -16.140 8.103 30.461 1.00 92.62 100 ILE A N 1
ATOM 803 C CA . ILE A 1 100 ? -17.470 7.963 31.069 1.00 92.62 100 ILE A CA 1
ATOM 804 C C . ILE A 1 100 ? -17.323 7.477 32.512 1.00 92.62 100 ILE A C 1
ATOM 806 O O . ILE A 1 100 ? -17.829 8.138 33.415 1.00 92.62 100 ILE A O 1
ATOM 810 N N . GLU A 1 101 ? -16.547 6.417 32.742 1.00 90.81 101 GLU A N 1
ATOM 811 C CA . GLU A 1 101 ? -16.271 5.889 34.084 1.00 90.81 101 GLU A CA 1
ATOM 812 C C . GLU A 1 101 ? -15.662 6.955 35.007 1.00 90.81 101 GLU A C 1
ATOM 814 O O . GLU A 1 101 ? -16.088 7.119 36.151 1.00 90.81 101 GLU A O 1
ATOM 819 N N . GLY A 1 102 ? -14.709 7.745 34.503 1.00 89.38 102 GLY A N 1
ATOM 820 C CA . GLY A 1 102 ? -14.121 8.851 35.259 1.00 89.38 102 GLY A CA 1
ATOM 821 C C . GLY A 1 102 ? -15.140 9.931 35.646 1.00 89.38 102 GLY A C 1
ATOM 822 O O . GLY A 1 102 ? -15.109 10.446 36.767 1.00 89.38 102 GLY A O 1
ATOM 823 N N . ILE A 1 103 ? -16.071 10.264 34.748 1.00 87.69 103 ILE A N 1
ATOM 824 C CA . ILE A 1 103 ? -17.135 11.249 35.005 1.00 87.69 103 ILE A CA 1
ATOM 825 C C . ILE A 1 103 ? -18.167 10.702 36.000 1.00 87.69 103 ILE A C 1
ATOM 827 O O . ILE A 1 103 ? -18.593 11.427 36.907 1.00 87.69 103 ILE A O 1
ATOM 831 N N . GLU A 1 104 ? -18.560 9.438 35.867 1.00 82.62 104 GLU A N 1
ATOM 832 C CA . GLU A 1 104 ? -19.479 8.774 36.795 1.00 82.62 104 GLU A CA 1
ATOM 833 C C . GLU A 1 104 ? -18.868 8.658 38.196 1.00 82.62 104 GLU A C 1
ATOM 835 O O . GLU A 1 104 ? -19.530 8.968 39.192 1.00 82.62 104 GLU A O 1
ATOM 840 N N . GLY A 1 105 ? -17.578 8.327 38.285 1.00 78.75 105 GLY A N 1
ATOM 841 C CA . GLY A 1 105 ? -16.827 8.340 39.540 1.00 78.75 105 GLY A CA 1
ATOM 842 C C . GLY A 1 105 ? -16.800 9.724 40.198 1.00 78.75 105 GLY A C 1
ATOM 843 O O . GLY A 1 105 ? -16.993 9.852 41.407 1.00 78.75 105 GLY A O 1
ATOM 844 N N . CYS A 1 106 ? -16.636 10.787 39.409 1.00 75.12 106 CYS A N 1
ATOM 845 C CA . CYS A 1 106 ? -16.663 12.155 39.929 1.00 75.12 106 CYS A CA 1
ATOM 846 C C . CYS A 1 106 ? -18.067 12.538 40.429 1.00 75.12 106 CYS A C 1
ATOM 848 O O . CYS A 1 106 ? -18.222 13.060 41.533 1.00 75.12 106 CYS A O 1
ATOM 850 N N . THR A 1 107 ? -19.102 12.220 39.649 1.00 79.75 107 THR A N 1
ATOM 851 C CA . THR A 1 107 ? -20.504 12.536 39.968 1.00 79.75 107 THR A CA 1
ATOM 852 C C . THR A 1 107 ? -20.976 11.828 41.237 1.00 79.75 107 THR A C 1
ATOM 854 O O . THR A 1 107 ? -21.542 12.465 42.130 1.00 79.75 107 THR A O 1
ATOM 857 N N . THR A 1 108 ? -20.694 10.529 41.351 1.00 78.12 108 THR A N 1
ATOM 858 C CA . THR A 1 108 ? -21.013 9.730 42.544 1.00 78.12 108 THR A CA 1
ATOM 859 C C . THR A 1 108 ? -20.255 10.225 43.774 1.00 78.12 108 THR A C 1
ATOM 861 O O . THR A 1 108 ? -20.849 10.341 44.848 1.00 78.12 108 THR A O 1
ATOM 864 N N . GLY A 1 109 ? -18.981 10.603 43.614 1.00 79.81 109 GLY A N 1
ATOM 865 C CA . GLY A 1 109 ? -18.195 11.262 44.654 1.00 79.81 109 GLY A CA 1
ATOM 866 C C . GLY A 1 109 ? -18.867 12.539 45.166 1.00 79.81 109 GLY A C 1
ATOM 867 O O . GLY A 1 109 ? -19.142 12.667 46.356 1.00 79.81 109 GLY A O 1
ATOM 868 N N . PHE A 1 110 ? -19.219 13.476 44.283 1.00 79.38 110 PHE A N 1
ATOM 869 C CA . PHE A 1 110 ? -19.889 14.715 44.701 1.00 79.38 110 PHE A CA 1
ATOM 870 C C . PHE A 1 110 ? -21.248 14.471 45.376 1.00 79.38 110 PHE A C 1
ATOM 872 O O . PHE A 1 110 ? -21.565 15.128 46.373 1.00 79.38 110 PHE A O 1
ATOM 879 N N . GLN A 1 111 ? -22.038 13.510 44.885 1.00 80.94 111 GLN A N 1
ATOM 880 C CA . GLN A 1 111 ? -23.307 13.135 45.517 1.00 80.94 111 GLN A CA 1
ATOM 881 C C . GLN A 1 111 ? -23.112 12.553 46.925 1.00 80.94 111 GLN A C 1
ATOM 883 O O . GLN A 1 111 ? -23.871 12.914 47.829 1.00 80.94 111 GLN A O 1
ATOM 888 N N . CYS A 1 112 ? -22.090 11.717 47.147 1.00 73.25 112 CYS A N 1
ATOM 889 C CA . CYS A 1 112 ? -21.836 11.131 48.465 1.00 73.25 112 CYS A CA 1
ATOM 890 C C . CYS A 1 112 ? -21.311 12.163 49.479 1.00 73.25 112 CYS A C 1
ATOM 892 O O . CYS A 1 112 ? -21.692 12.107 50.651 1.00 73.25 112 CYS A O 1
ATOM 894 N N . PHE A 1 113 ? -20.524 13.156 49.038 1.00 81.31 113 PHE A N 1
ATOM 895 C CA . PHE A 1 113 ? -20.133 14.298 49.876 1.00 81.31 113 PHE A CA 1
ATOM 896 C C . PHE A 1 113 ? -21.354 15.111 50.310 1.00 81.31 113 PHE A C 1
ATOM 898 O O . PHE A 1 113 ? -21.562 15.320 51.505 1.00 81.31 113 PHE A O 1
ATOM 905 N N . SER A 1 114 ? -22.209 15.488 49.355 1.00 80.56 114 SER A N 1
ATOM 906 C CA . SER A 1 114 ? -23.422 16.255 49.653 1.00 80.56 114 SER A CA 1
ATOM 907 C C . SER A 1 114 ? -24.360 15.508 50.610 1.00 80.56 114 SER A C 1
ATOM 909 O O . SER A 1 114 ? -24.854 16.095 51.573 1.00 80.56 114 SER A O 1
ATOM 911 N N . GLN A 1 115 ? -24.567 14.201 50.409 1.00 83.00 115 GLN A N 1
ATOM 912 C CA . GLN A 1 115 ? -25.380 13.384 51.317 1.00 83.00 115 GLN A CA 1
ATOM 913 C C . GLN A 1 115 ? -24.778 13.282 52.722 1.00 83.00 115 GLN A C 1
ATOM 915 O O . GLN A 1 115 ? -25.524 13.391 53.698 1.00 83.00 115 GLN A O 1
ATOM 920 N N . ASN A 1 116 ? -23.458 13.117 52.845 1.00 83.06 116 ASN A N 1
ATOM 921 C CA . ASN A 1 116 ? -22.786 13.105 54.146 1.00 83.06 116 ASN A CA 1
ATOM 922 C C . ASN A 1 116 ? -22.938 14.443 54.881 1.00 83.06 116 ASN A C 1
ATOM 924 O O . ASN A 1 116 ? -23.247 14.449 56.074 1.00 83.06 116 ASN A O 1
ATOM 928 N N . ASP A 1 117 ? -22.787 15.575 54.189 1.00 83.06 117 ASP A N 1
ATOM 929 C CA . ASP A 1 117 ? -22.979 16.902 54.786 1.00 83.06 117 ASP A CA 1
ATOM 930 C C . ASP A 1 117 ? -24.416 17.105 55.280 1.00 83.06 117 ASP A C 1
ATOM 932 O O . ASP A 1 117 ? -24.630 17.565 56.407 1.00 83.06 117 ASP A O 1
ATOM 936 N N . ILE A 1 118 ? -25.408 16.695 54.484 1.00 84.94 118 ILE A N 1
ATOM 937 C CA . ILE A 1 118 ? -26.827 16.745 54.863 1.00 84.94 118 ILE A CA 1
ATOM 938 C C . ILE A 1 118 ? -27.088 15.879 56.104 1.00 84.94 118 ILE A C 1
ATOM 940 O O . ILE A 1 118 ? -27.702 16.355 57.065 1.00 84.94 118 ILE A O 1
ATOM 944 N N . GLN A 1 119 ? -26.580 14.644 56.136 1.00 82.50 119 GLN A N 1
ATOM 945 C CA . GLN A 1 119 ? -26.733 13.756 57.294 1.00 82.50 119 GLN A CA 1
ATOM 946 C C . GLN A 1 119 ? -26.047 14.315 58.548 1.00 82.50 119 GLN A C 1
ATOM 948 O O . GLN A 1 119 ? -26.598 14.237 59.649 1.00 82.50 119 GLN A O 1
ATOM 953 N N . ASN A 1 120 ? -24.876 14.936 58.400 1.00 81.12 120 ASN A N 1
ATOM 954 C CA . ASN A 1 120 ? -24.152 15.563 59.505 1.00 81.12 120 ASN A CA 1
ATOM 955 C C . ASN A 1 120 ? -24.871 16.810 60.045 1.00 81.12 120 ASN A C 1
ATOM 957 O O . ASN A 1 120 ? -24.889 17.042 61.257 1.00 81.12 120 ASN A O 1
ATOM 961 N N . VAL A 1 121 ? -25.491 17.620 59.182 1.00 83.38 121 VAL A N 1
ATOM 962 C CA . VAL A 1 121 ? -26.349 18.742 59.605 1.00 83.38 121 VAL A CA 1
ATOM 963 C C . VAL A 1 121 ? -27.582 18.232 60.352 1.00 83.38 121 VAL A C 1
ATOM 965 O O . VAL A 1 121 ? -27.916 18.771 61.407 1.00 83.38 121 VAL A O 1
ATOM 968 N N . GLN A 1 122 ? -28.227 17.170 59.862 1.00 79.44 122 GLN A N 1
ATOM 969 C CA . GLN A 1 122 ? -29.375 16.562 60.539 1.00 79.44 122 GLN A CA 1
ATOM 970 C C . GLN A 1 122 ? -29.002 16.037 61.934 1.00 79.44 122 GLN A C 1
ATOM 972 O O . GLN A 1 122 ? -29.678 16.387 62.900 1.00 79.44 122 GLN A O 1
ATOM 977 N N . LYS A 1 123 ? -27.895 15.293 62.077 1.00 78.62 123 LYS A N 1
ATOM 978 C CA . LYS A 1 123 ? -27.416 14.793 63.383 1.00 78.62 123 LYS A CA 1
ATOM 979 C C . LYS A 1 123 ? -27.149 15.919 64.387 1.00 78.62 123 LYS A C 1
ATOM 981 O O . LYS A 1 123 ? -27.629 15.854 65.515 1.00 78.62 123 LYS A O 1
ATOM 986 N N . ARG A 1 124 ? -26.485 17.000 63.956 1.00 74.88 124 ARG A N 1
ATOM 987 C CA . ARG A 1 124 ? -26.238 18.182 64.807 1.00 74.88 124 ARG A CA 1
ATOM 988 C C . ARG A 1 124 ? -27.514 18.914 65.226 1.00 74.88 124 ARG A C 1
ATOM 990 O O . ARG A 1 124 ? -27.521 19.561 66.269 1.00 74.88 124 ARG A O 1
ATOM 997 N N . ASN A 1 125 ? -28.574 18.856 64.421 1.00 68.69 125 ASN A N 1
ATOM 998 C CA . ASN A 1 125 ? -29.872 19.430 64.781 1.00 68.69 125 ASN A CA 1
ATOM 999 C C . ASN A 1 125 ? -30.658 18.528 65.749 1.00 68.69 125 ASN A C 1
ATOM 1001 O O . ASN A 1 125 ? -31.361 19.051 66.608 1.00 68.69 125 ASN A O 1
ATOM 1005 N N . LEU A 1 126 ? -30.501 17.202 65.665 1.00 61.72 126 LEU A N 1
ATOM 1006 C CA . LEU A 1 126 ? -31.100 16.232 66.596 1.00 61.72 126 LEU A CA 1
ATOM 1007 C C . LEU A 1 126 ? -30.467 16.269 68.001 1.00 61.72 126 LEU A C 1
ATOM 1009 O O . LEU A 1 126 ? -31.163 16.038 68.986 1.00 61.72 126 LEU A O 1
ATOM 1013 N N . GLU A 1 127 ? -29.184 16.617 68.119 1.00 62.62 127 GLU A N 1
ATOM 1014 C CA . GLU A 1 127 ? -28.494 16.758 69.415 1.00 62.62 127 GLU A CA 1
ATOM 1015 C C . GLU A 1 127 ? -28.804 18.081 70.153 1.00 62.62 1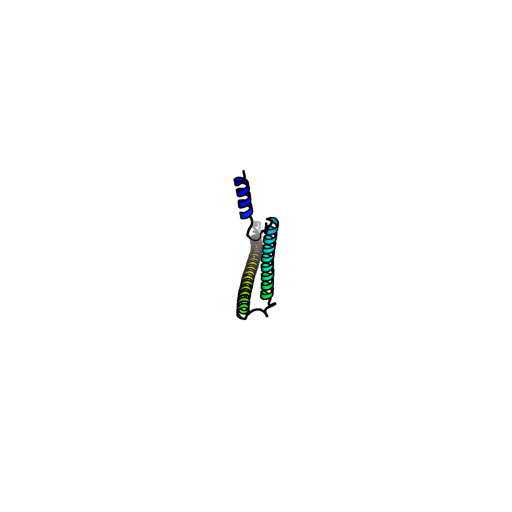27 GLU A C 1
ATOM 1017 O O . GLU A 1 127 ? -28.478 18.219 71.330 1.00 62.62 127 GLU A O 1
ATOM 1022 N N . LYS A 1 128 ? -29.478 19.051 69.513 1.00 59.03 128 LYS A N 1
ATOM 1023 C CA . LYS A 1 128 ? -29.819 20.370 70.094 1.00 59.03 128 LYS A CA 1
ATOM 1024 C C . LYS A 1 128 ? -31.225 20.448 70.718 1.00 59.03 128 LYS A C 1
ATOM 1026 O O . LYS A 1 128 ? -31.865 21.497 70.666 1.00 59.03 128 LYS A O 1
ATOM 1031 N N . SER A 1 129 ? -31.720 19.369 71.322 1.00 44.88 129 SER A N 1
ATOM 1032 C CA . SER A 1 129 ? -32.951 19.428 72.130 1.00 44.88 129 SER A CA 1
ATOM 1033 C C . SER A 1 129 ? -32.671 20.114 73.485 1.00 44.88 129 SER A C 1
ATOM 1035 O O . SER A 1 129 ? -31.639 19.826 74.096 1.00 44.88 129 SER A O 1
ATOM 1037 N N . PRO A 1 130 ? -33.520 21.041 73.974 1.00 49.84 130 PRO A N 1
ATOM 1038 C CA . PRO A 1 130 ? -33.207 21.853 75.147 1.00 49.84 130 PRO A CA 1
ATOM 1039 C C . PRO A 1 130 ? -33.238 21.021 76.437 1.00 49.84 130 PRO A C 1
ATOM 1041 O O . PRO A 1 130 ? -34.269 20.463 76.809 1.00 49.84 130 PRO A O 1
ATOM 1044 N N . GLN A 1 131 ? -32.121 20.988 77.171 1.00 48.31 131 GLN A N 1
ATOM 1045 C CA . GLN A 1 131 ? -32.132 20.604 78.582 1.00 48.31 131 GLN A CA 1
ATOM 1046 C C . GLN A 1 131 ? -32.773 21.739 79.390 1.00 48.31 131 GLN A C 1
ATOM 1048 O O . GLN A 1 131 ? -32.124 22.728 79.725 1.00 48.31 131 GLN A O 1
ATOM 1053 N N . CYS A 1 132 ? -34.060 21.607 79.713 1.00 38.00 132 CYS A N 1
ATOM 1054 C CA . CYS A 1 132 ? -34.692 22.429 80.739 1.00 38.00 132 CYS A CA 1
ATOM 1055 C C . CYS A 1 132 ? -34.263 21.928 82.124 1.00 38.00 132 CYS A C 1
ATOM 1057 O O . CYS A 1 132 ? -34.946 21.121 82.748 1.00 38.00 132 CYS A O 1
ATOM 1059 N N . SER A 1 133 ? -33.134 22.426 82.623 1.00 49.22 133 SER A N 1
ATOM 1060 C CA . SER A 1 133 ? -32.862 22.458 84.058 1.00 49.22 133 SER A CA 1
ATOM 1061 C C . SER A 1 133 ? -33.526 23.707 84.639 1.00 49.22 133 SER A C 1
ATOM 1063 O O . SER A 1 133 ? -33.011 24.814 84.480 1.00 49.22 133 SER A O 1
ATOM 1065 N N . SER A 1 134 ? -34.672 23.548 85.300 1.00 44.44 134 SER A N 1
ATOM 1066 C CA . SER A 1 134 ? -35.234 24.589 86.163 1.00 44.44 134 SER A CA 1
ATOM 1067 C C . SER A 1 134 ? -35.334 24.057 87.584 1.00 44.44 134 SER A C 1
ATOM 1069 O O . SER A 1 134 ? -36.081 23.131 87.892 1.00 44.44 134 SER A O 1
ATOM 1071 N N . SER A 1 135 ? -34.494 24.645 88.424 1.00 45.12 135 SER A N 1
ATOM 1072 C CA . SER A 1 135 ? -34.470 24.532 89.870 1.00 45.12 135 SER A CA 1
ATOM 1073 C C . SER A 1 135 ? -35.667 25.239 90.519 1.00 45.12 135 SER A C 1
ATOM 1075 O O . SER A 1 135 ? -35.947 26.382 90.176 1.00 45.12 135 SER A O 1
ATOM 1077 N N . ASN A 1 136 ? -36.244 24.581 91.529 1.00 47.19 136 ASN A N 1
ATOM 1078 C CA . ASN A 1 136 ? -36.786 25.103 92.796 1.00 47.19 136 ASN A CA 1
ATOM 1079 C C . ASN A 1 136 ? -37.723 26.333 92.805 1.00 47.19 136 ASN A C 1
ATOM 1081 O O . ASN A 1 136 ? -37.289 27.453 92.551 1.00 47.19 136 ASN A O 1
ATOM 1085 N N . GLY A 1 137 ? -38.943 26.158 93.347 1.00 43.06 137 GLY A N 1
ATOM 1086 C CA . GLY A 1 137 ? -39.701 27.273 93.937 1.00 43.06 137 GLY A CA 1
ATOM 1087 C C . GLY A 1 137 ? -41.197 27.059 94.248 1.00 43.06 137 GLY A C 1
ATOM 1088 O O . GLY A 1 137 ? -42.030 27.395 93.425 1.00 43.06 137 GLY A O 1
ATOM 1089 N N . VAL A 1 138 ? -41.491 26.628 95.486 1.00 45.03 138 VAL A N 1
ATOM 1090 C CA . VAL A 1 138 ? -42.590 27.070 96.393 1.00 45.03 138 VAL A CA 1
ATOM 1091 C C . VAL A 1 138 ? -44.080 26.703 96.130 1.00 45.03 138 VAL A C 1
ATOM 1093 O O . VAL A 1 138 ? -44.724 27.209 95.225 1.00 45.03 138 VAL A O 1
ATOM 1096 N N . ALA A 1 139 ? -44.596 25.895 97.079 1.00 48.50 139 ALA A N 1
ATOM 1097 C CA . ALA A 1 139 ? -45.901 25.831 97.782 1.00 48.50 139 ALA A CA 1
ATOM 1098 C C . ALA A 1 139 ? -47.252 26.069 97.067 1.00 48.50 139 ALA A C 1
ATOM 1100 O O . ALA A 1 139 ? -47.465 27.101 96.451 1.00 48.50 139 ALA A O 1
ATOM 1101 N N . ILE A 1 140 ? -48.236 25.204 97.371 1.00 47.28 140 ILE A N 1
ATOM 1102 C CA . ILE A 1 140 ? -49.439 25.554 98.160 1.00 47.28 140 ILE A CA 1
ATOM 1103 C C . ILE A 1 140 ? -50.023 24.274 98.779 1.00 47.28 140 ILE A C 1
ATOM 1105 O O . ILE A 1 140 ? -50.275 23.273 98.115 1.00 47.28 140 ILE A O 1
ATOM 1109 N N . GLN A 1 141 ? -50.217 24.348 100.091 1.00 49.03 141 GLN A N 1
ATOM 1110 C CA . GLN A 1 141 ? -50.949 23.410 100.921 1.00 49.03 141 GLN A CA 1
ATOM 1111 C C . GLN A 1 141 ? -52.437 23.757 100.868 1.00 49.03 141 GLN A C 1
ATOM 1113 O O . GLN A 1 141 ? -52.808 24.920 101.017 1.00 49.03 141 GLN A O 1
ATOM 1118 N N . THR A 1 142 ? -53.309 22.765 100.708 1.00 57.66 142 THR A N 1
ATOM 1119 C CA . THR A 1 142 ? -54.730 22.933 101.029 1.00 57.66 142 THR A CA 1
ATOM 1120 C C . THR A 1 142 ? -55.233 21.669 101.708 1.00 57.66 142 THR A C 1
ATOM 1122 O O . THR A 1 142 ? -55.310 20.600 101.112 1.00 57.66 142 THR A O 1
ATOM 1125 N N . ALA A 1 143 ? -55.501 21.813 103.002 1.00 50.34 143 ALA A N 1
ATOM 1126 C CA . ALA A 1 143 ? -56.313 20.912 103.799 1.00 50.34 143 ALA A CA 1
ATOM 1127 C C . ALA A 1 143 ? -57.796 21.243 103.570 1.00 50.34 143 ALA A C 1
ATOM 1129 O O . ALA A 1 143 ? -58.118 22.423 103.483 1.00 50.34 143 ALA A O 1
ATOM 1130 N N . LEU A 1 144 ? -58.660 20.225 103.498 1.00 46.66 144 LEU A N 1
ATOM 1131 C CA . LEU A 1 144 ? -60.099 20.223 103.839 1.00 46.66 144 LEU A CA 1
ATOM 1132 C C . LEU A 1 144 ? -60.580 18.752 103.684 1.00 46.66 144 LEU A C 1
ATOM 1134 O O . LEU A 1 144 ? -60.593 18.243 102.570 1.00 46.66 144 LEU A O 1
ATOM 1138 N N . GLN A 1 145 ? -60.639 17.927 104.740 1.00 48.00 145 GLN A N 1
ATOM 1139 C CA . GLN A 1 145 ? -61.791 17.656 105.632 1.00 48.00 145 GLN A CA 1
ATOM 1140 C C . GLN A 1 145 ? -63.078 17.171 104.934 1.00 48.00 145 GLN A C 1
ATOM 1142 O O . GLN A 1 145 ? -63.900 17.987 104.527 1.00 48.00 145 GLN A O 1
ATOM 1147 N N . LEU A 1 146 ? -63.274 15.846 104.872 1.00 40.22 146 LEU A N 1
ATOM 1148 C CA . LEU A 1 146 ? -64.150 15.050 105.757 1.00 40.22 146 LEU A CA 1
ATOM 1149 C C . LEU A 1 146 ? -63.745 13.569 105.697 1.00 40.22 146 LEU A C 1
ATOM 1151 O O . LEU A 1 146 ? -63.364 13.119 104.595 1.00 40.22 146 LEU A O 1
#